Protein AF-A0A963NNS1-F1 (afdb_monomer_lite)

pLDDT: mean 87.32, std 16.2, range [38.56, 98.44]

Radius of gyration: 16.82 Å; chains: 1; bounding box: 40×45×54 Å

Structure (mmCIF, N/CA/C/O backbone):
data_AF-A0A963NNS1-F1
#
_entry.id   AF-A0A963NNS1-F1
#
loop_
_atom_site.group_PDB
_atom_site.id
_atom_site.type_symbol
_atom_site.label_atom_id
_atom_site.label_alt_id
_atom_site.label_comp_id
_atom_site.label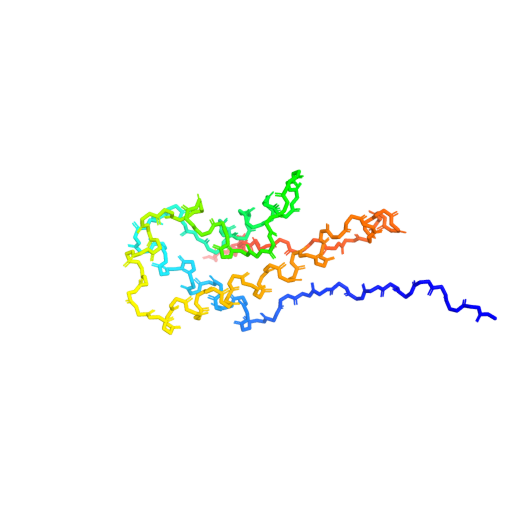_asym_id
_atom_site.label_entity_id
_atom_site.label_seq_id
_atom_site.pdbx_PDB_ins_code
_atom_site.Cartn_x
_atom_site.Cartn_y
_atom_site.Cartn_z
_atom_site.occupancy
_atom_site.B_iso_or_equiv
_atom_site.auth_seq_id
_atom_site.auth_comp_id
_atom_site.auth_asym_id
_atom_site.auth_atom_id
_atom_site.pdbx_PDB_model_num
ATOM 1 N N . MET A 1 1 ? 13.721 -0.774 -40.343 1.00 41.38 1 MET A N 1
ATOM 2 C CA . MET A 1 1 ? 14.065 -0.378 -38.965 1.00 41.38 1 MET A CA 1
ATOM 3 C C . MET A 1 1 ? 12.889 -0.796 -38.100 1.00 41.38 1 MET A C 1
ATOM 5 O O . MET A 1 1 ? 11.845 -0.170 -38.189 1.00 41.38 1 MET A O 1
ATOM 9 N N . ILE A 1 2 ? 12.994 -1.936 -37.415 1.00 40.19 2 ILE A N 1
ATOM 10 C CA . ILE A 1 2 ? 11.998 -2.338 -36.413 1.00 40.19 2 ILE A CA 1
ATOM 11 C C . ILE A 1 2 ? 12.251 -1.408 -35.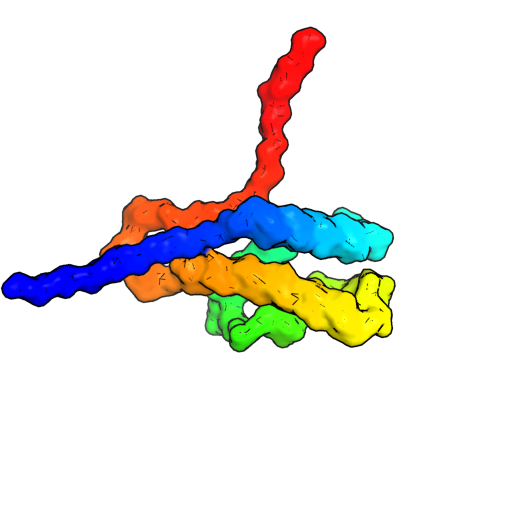216 1.00 40.19 2 ILE A C 1
ATOM 13 O O . ILE A 1 2 ? 13.407 -1.343 -34.789 1.00 40.19 2 ILE A O 1
ATOM 17 N N . PRO A 1 3 ? 11.271 -0.629 -34.727 1.00 42.09 3 PRO A N 1
ATOM 18 C CA . PRO A 1 3 ? 11.468 0.141 -33.505 1.00 42.09 3 PRO A CA 1
ATOM 19 C C . PRO A 1 3 ? 11.835 -0.838 -32.383 1.00 42.09 3 PRO A C 1
ATOM 21 O O . PRO A 1 3 ? 11.148 -1.842 -32.194 1.00 42.09 3 PRO A O 1
ATOM 24 N N . GLY A 1 4 ? 12.957 -0.585 -31.701 1.00 45.81 4 GLY A N 1
ATOM 25 C CA . GLY A 1 4 ? 13.346 -1.352 -30.516 1.00 45.81 4 GLY A CA 1
ATOM 26 C C . GLY A 1 4 ? 12.219 -1.327 -29.477 1.00 45.81 4 GLY A C 1
ATOM 27 O O . GLY A 1 4 ? 11.390 -0.412 -29.534 1.00 45.81 4 GLY A O 1
ATOM 28 N N . PRO A 1 5 ? 12.143 -2.320 -28.571 1.00 55.12 5 PRO A N 1
ATOM 29 C CA . PRO A 1 5 ? 11.084 -2.385 -27.569 1.00 55.12 5 PRO A CA 1
ATOM 30 C C . PRO A 1 5 ? 11.010 -1.035 -26.859 1.00 55.12 5 PRO A C 1
ATOM 32 O O . PRO A 1 5 ? 11.984 -0.584 -26.258 1.00 55.12 5 PRO A O 1
ATOM 35 N N . GLY A 1 6 ? 9.889 -0.337 -27.048 1.00 53.59 6 GLY A N 1
ATOM 36 C CA . GLY A 1 6 ? 9.703 0.989 -26.486 1.00 53.59 6 GLY A CA 1
ATOM 37 C C . GLY A 1 6 ? 9.841 0.877 -24.980 1.00 53.59 6 GLY A C 1
ATOM 38 O O . GLY A 1 6 ? 9.073 0.148 -24.356 1.00 53.59 6 GLY A O 1
ATOM 39 N N . VAL A 1 7 ? 10.834 1.567 -24.419 1.00 56.72 7 VAL A N 1
ATOM 40 C CA . VAL A 1 7 ? 10.981 1.743 -22.975 1.00 56.72 7 VAL A CA 1
ATOM 41 C C . VAL A 1 7 ? 9.637 2.243 -22.461 1.00 56.72 7 VAL A C 1
ATOM 43 O O . VAL A 1 7 ? 9.212 3.358 -22.771 1.00 56.72 7 VAL A O 1
ATOM 46 N N . ARG A 1 8 ? 8.912 1.374 -21.756 1.00 58.03 8 ARG A N 1
ATOM 47 C CA . ARG A 1 8 ? 7.627 1.720 -21.159 1.00 58.03 8 ARG A CA 1
ATOM 48 C C . ARG A 1 8 ? 7.906 2.810 -20.132 1.00 58.03 8 ARG A C 1
ATOM 50 O O . ARG A 1 8 ? 8.723 2.603 -19.240 1.00 58.03 8 ARG A O 1
ATOM 57 N N . ALA A 1 9 ? 7.263 3.968 -20.281 1.00 66.62 9 ALA A N 1
ATOM 58 C CA . ALA A 1 9 ? 7.395 5.045 -19.309 1.00 66.62 9 ALA A CA 1
ATOM 59 C C . ALA A 1 9 ? 7.054 4.503 -17.913 1.00 66.62 9 ALA A C 1
ATOM 61 O O . ALA A 1 9 ? 6.016 3.854 -17.735 1.00 66.62 9 ALA A O 1
ATOM 62 N N . VAL A 1 10 ? 7.952 4.734 -16.954 1.00 78.38 10 VAL A N 1
ATOM 63 C CA . VAL A 1 10 ? 7.737 4.354 -15.558 1.00 78.38 10 VAL A CA 1
ATOM 64 C C . VAL A 1 10 ? 6.526 5.140 -15.067 1.00 78.38 10 VAL A C 1
ATOM 66 O O . VAL A 1 10 ? 6.498 6.366 -15.165 1.00 78.38 10 VAL A O 1
ATOM 69 N N . ARG A 1 11 ? 5.487 4.432 -14.617 1.00 84.44 11 ARG A N 1
ATOM 70 C CA . ARG A 1 11 ? 4.323 5.077 -14.010 1.00 84.44 11 ARG A CA 1
ATOM 71 C C . ARG A 1 11 ? 4.749 5.622 -12.651 1.00 84.44 11 ARG A C 1
ATOM 73 O O . ARG A 1 11 ? 5.379 4.901 -11.878 1.00 84.44 11 ARG A O 1
ATOM 80 N N . ASP A 1 12 ? 4.337 6.846 -12.371 1.00 86.12 12 ASP A N 1
ATOM 81 C CA . ASP A 1 12 ? 4.409 7.434 -11.040 1.00 86.12 12 ASP A CA 1
ATOM 82 C C . ASP A 1 12 ? 3.000 7.713 -10.506 1.00 86.12 12 ASP A C 1
ATOM 84 O O . ASP A 1 12 ? 2.027 7.701 -11.275 1.00 86.12 12 ASP A O 1
ATOM 88 N N . ASN A 1 13 ? 2.884 7.919 -9.197 1.00 87.75 13 ASN A N 1
ATOM 89 C CA . ASN A 1 13 ? 1.639 8.380 -8.602 1.00 87.75 13 ASN A CA 1
ATOM 90 C C . ASN A 1 13 ? 1.395 9.858 -8.926 1.00 87.75 13 ASN A C 1
ATOM 92 O O . ASN A 1 13 ? 2.320 10.661 -8.990 1.00 87.75 13 ASN A O 1
ATOM 96 N N . SER A 1 14 ? 0.128 10.225 -9.099 1.00 91.19 14 SER A N 1
ATOM 97 C CA . SER A 1 14 ? -0.277 11.634 -9.040 1.00 91.19 14 SER A CA 1
ATOM 98 C C . SER A 1 14 ? -0.348 12.124 -7.592 1.00 91.19 14 SER A C 1
ATOM 100 O O . SER A 1 14 ? -0.610 11.326 -6.690 1.00 91.19 14 SER A O 1
ATOM 102 N N . ASP A 1 15 ? -0.229 13.436 -7.381 1.00 91.06 15 ASP A N 1
ATOM 103 C CA . ASP A 1 15 ? -0.384 14.055 -6.055 1.00 91.06 15 ASP A CA 1
ATOM 104 C C . ASP A 1 15 ? -1.703 13.641 -5.381 1.00 91.06 15 ASP A C 1
ATOM 106 O O . ASP A 1 15 ? -1.716 13.266 -4.215 1.00 91.06 15 ASP A O 1
ATOM 110 N N . ALA A 1 16 ? -2.803 13.585 -6.139 1.00 94.50 16 ALA A N 1
ATOM 111 C CA . ALA A 1 16 ? -4.106 13.171 -5.617 1.00 94.50 16 ALA A CA 1
ATOM 112 C C . ALA A 1 16 ? -4.144 11.698 -5.162 1.00 94.50 16 ALA A C 1
ATOM 114 O O . ALA A 1 16 ? -4.849 11.364 -4.211 1.00 94.50 16 ALA A O 1
ATOM 115 N N . GLU A 1 17 ? -3.408 10.805 -5.832 1.00 95.12 17 GLU A N 1
ATOM 116 C CA . GLU A 1 17 ? -3.294 9.404 -5.405 1.00 95.12 17 GLU A CA 1
ATOM 117 C C . GLU A 1 17 ? -2.455 9.288 -4.124 1.00 95.12 17 GLU A C 1
ATOM 119 O O . GLU A 1 17 ? -2.785 8.483 -3.252 1.00 95.12 17 GLU A O 1
ATOM 124 N N . LEU A 1 18 ? -1.401 10.101 -3.992 1.00 94.19 18 LEU A N 1
ATOM 125 C CA . LEU A 1 18 ? -0.580 10.152 -2.782 1.00 94.19 18 LEU A CA 1
ATOM 126 C C . LEU A 1 18 ? -1.366 10.719 -1.601 1.00 94.19 18 LEU A C 1
ATOM 128 O O . LEU A 1 18 ? -1.382 10.101 -0.540 1.00 94.19 18 LEU A O 1
ATOM 132 N N . ASP A 1 19 ? -2.080 11.828 -1.792 1.00 96.25 19 ASP A N 1
ATOM 133 C CA . ASP A 1 19 ? -2.946 12.422 -0.771 1.00 96.25 19 ASP A CA 1
ATOM 134 C C . ASP A 1 19 ? -3.989 11.416 -0.272 1.00 96.25 19 ASP A C 1
ATOM 136 O O . ASP A 1 19 ? -4.190 11.261 0.934 1.00 96.25 19 ASP A O 1
ATOM 140 N N . ALA A 1 20 ? -4.610 10.664 -1.185 1.00 97.94 20 ALA A N 1
ATOM 141 C CA . ALA A 1 20 ? -5.566 9.626 -0.818 1.00 97.94 20 ALA A CA 1
ATOM 142 C C . ALA A 1 20 ? -4.913 8.487 -0.011 1.00 97.94 20 ALA A C 1
ATOM 144 O O . ALA A 1 20 ? -5.506 7.999 0.954 1.00 97.94 20 ALA A O 1
ATOM 145 N N . LEU A 1 21 ? -3.683 8.088 -0.357 1.00 97.75 21 LEU A N 1
ATOM 146 C CA . LEU A 1 21 ? -2.916 7.098 0.405 1.00 97.75 21 LEU A CA 1
ATOM 147 C C . LEU A 1 21 ? -2.534 7.620 1.800 1.00 97.75 21 LEU A C 1
ATOM 149 O O . LEU A 1 21 ? -2.625 6.874 2.777 1.00 97.75 21 LEU A O 1
ATOM 153 N N . PHE A 1 22 ? -2.170 8.900 1.919 1.00 97.19 22 PHE A N 1
ATOM 154 C CA . PHE A 1 22 ? -1.911 9.553 3.203 1.00 97.19 22 PHE A CA 1
ATOM 155 C C . PHE A 1 22 ? -3.152 9.592 4.090 1.00 97.19 22 PHE A C 1
ATOM 157 O O . PHE A 1 22 ? -3.071 9.250 5.271 1.00 97.19 22 PHE A O 1
ATOM 164 N N . GLU A 1 23 ? -4.310 9.951 3.539 1.00 98.25 23 GLU A N 1
ATOM 165 C CA . GLU A 1 23 ? -5.570 9.926 4.285 1.00 98.25 23 GLU A CA 1
ATOM 166 C C . GLU A 1 23 ? -5.972 8.503 4.693 1.00 98.25 23 GLU A C 1
ATOM 168 O O . GLU A 1 23 ? -6.384 8.285 5.835 1.00 98.25 23 GLU A O 1
ATOM 173 N N . LEU A 1 24 ? -5.776 7.510 3.820 1.00 98.38 24 LEU A N 1
ATOM 174 C CA . LEU A 1 24 ? -5.975 6.100 4.165 1.00 98.38 24 LEU A CA 1
ATOM 175 C C . LEU A 1 24 ? -5.089 5.683 5.352 1.00 98.38 24 LEU A C 1
ATOM 177 O O . LEU A 1 24 ? -5.589 5.116 6.328 1.00 98.38 24 LEU A O 1
ATOM 181 N N . GLY A 1 25 ? -3.798 6.021 5.301 1.00 98.00 25 GLY A N 1
ATOM 182 C CA . GLY A 1 25 ? -2.845 5.772 6.381 1.00 98.00 25 GLY A CA 1
ATOM 183 C C . GLY A 1 25 ? -3.269 6.417 7.701 1.00 98.00 25 GLY A C 1
ATOM 184 O O . GLY A 1 25 ? -3.282 5.744 8.726 1.00 98.00 25 GLY A O 1
ATOM 185 N N . LYS A 1 26 ? -3.706 7.684 7.688 1.00 98.12 26 LYS A N 1
ATOM 186 C CA . LYS A 1 26 ? -4.202 8.385 8.891 1.00 98.12 26 LYS A CA 1
ATOM 187 C C . LYS A 1 26 ? -5.425 7.699 9.504 1.00 98.12 26 LYS A C 1
ATOM 189 O O . LYS A 1 26 ? -5.510 7.565 10.724 1.00 98.12 26 LYS A O 1
ATOM 194 N N . ARG A 1 27 ? -6.377 7.263 8.674 1.00 98.25 27 ARG A N 1
ATOM 195 C CA . ARG A 1 27 ? -7.618 6.617 9.132 1.00 98.25 27 ARG A CA 1
ATOM 196 C C . ARG A 1 27 ? -7.366 5.256 9.779 1.00 98.25 27 ARG A C 1
ATOM 198 O O . ARG A 1 27 ? -7.942 4.972 10.828 1.00 98.25 27 ARG A O 1
ATOM 205 N N . LEU A 1 28 ? -6.506 4.433 9.179 1.00 98.44 28 LEU A N 1
ATOM 206 C CA . LEU A 1 28 ? -6.071 3.157 9.761 1.00 98.44 28 LEU A CA 1
ATOM 207 C C . LEU A 1 28 ? -5.210 3.389 11.015 1.00 98.44 28 LEU A C 1
ATOM 209 O O . LEU A 1 28 ? -5.448 2.768 12.051 1.00 98.44 28 LEU A O 1
ATOM 213 N N . GLY A 1 29 ? -4.304 4.369 10.952 1.00 97.75 29 GLY A N 1
ATOM 214 C CA . GLY A 1 29 ? -3.450 4.832 12.049 1.00 97.75 29 GLY A CA 1
ATOM 215 C C . GLY A 1 29 ? -4.213 5.249 13.311 1.00 97.75 29 GLY A C 1
ATOM 216 O O . GLY A 1 29 ? -3.731 5.078 14.429 1.00 97.75 29 GLY A O 1
ATOM 217 N N . GLY A 1 30 ? -5.443 5.752 13.148 1.00 97.56 30 GLY A N 1
ATOM 218 C CA . GLY A 1 30 ? -6.341 6.086 14.257 1.00 97.56 30 GLY A CA 1
ATOM 219 C C . GLY A 1 30 ? -6.783 4.882 15.102 1.00 97.56 30 GLY A C 1
ATOM 220 O O . GLY A 1 30 ? -7.205 5.064 16.244 1.00 97.56 30 GLY A O 1
ATOM 221 N N . PHE A 1 31 ? -6.671 3.663 14.568 1.00 97.50 31 PHE A N 1
ATOM 222 C CA . PHE A 1 31 ? -6.993 2.412 15.260 1.00 97.50 31 PHE A CA 1
ATOM 223 C C . PHE A 1 31 ? -5.760 1.553 15.559 1.00 97.50 31 PHE A C 1
ATOM 225 O O . PHE A 1 31 ? -5.761 0.856 16.578 1.00 97.50 31 PHE A O 1
ATOM 232 N N . ASP A 1 32 ? -4.728 1.626 14.715 1.00 97.44 32 ASP A N 1
ATOM 233 C CA . ASP A 1 32 ? -3.421 1.005 14.930 1.00 97.44 32 ASP A CA 1
ATOM 234 C C . ASP A 1 32 ? -2.290 1.991 14.575 1.00 97.44 32 ASP A C 1
ATOM 236 O O . ASP A 1 32 ? -2.024 2.212 13.393 1.00 97.44 32 ASP A O 1
ATOM 240 N N . PRO A 1 33 ? -1.582 2.561 15.569 1.00 95.88 33 PRO A N 1
ATOM 241 C CA . PRO A 1 33 ? -0.560 3.582 15.338 1.00 95.88 33 PRO A CA 1
ATOM 242 C C . PRO A 1 33 ? 0.693 3.066 14.614 1.00 95.88 33 PRO A C 1
ATOM 244 O O . PRO A 1 33 ? 1.559 3.872 14.279 1.00 95.88 33 PRO A O 1
ATOM 247 N N . ALA A 1 34 ? 0.829 1.754 14.391 1.00 95.31 34 ALA A N 1
ATOM 248 C CA . ALA A 1 34 ? 1.894 1.205 13.555 1.00 95.31 34 ALA A CA 1
ATOM 249 C C . ALA A 1 34 ? 1.623 1.385 12.050 1.00 95.31 34 ALA A C 1
ATOM 251 O O . ALA A 1 34 ? 2.552 1.267 11.251 1.00 95.31 34 ALA A O 1
ATOM 252 N N . ILE A 1 35 ? 0.375 1.671 11.659 1.00 97.31 35 ILE A N 1
ATOM 253 C CA . ILE A 1 35 ? -0.016 1.854 10.262 1.00 97.31 35 ILE A CA 1
ATOM 254 C C . ILE A 1 35 ? 0.129 3.327 9.867 1.00 97.31 35 ILE A C 1
ATOM 256 O O . ILE A 1 35 ? -0.490 4.219 10.446 1.00 97.31 35 ILE A O 1
ATOM 260 N N . SER A 1 36 ? 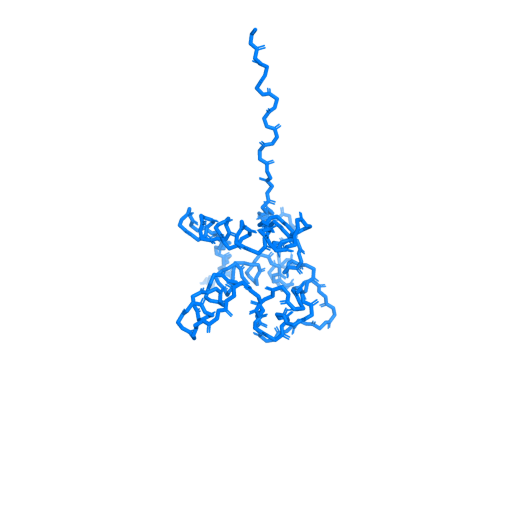0.909 3.565 8.817 1.00 96.25 36 SER A N 1
ATOM 261 C CA . SER A 1 36 ? 1.049 4.846 8.123 1.00 96.25 36 SER A CA 1
ATOM 262 C C . SER A 1 36 ? 1.036 4.626 6.607 1.00 96.25 36 SER A C 1
ATOM 264 O O . SER A 1 36 ? 1.052 3.484 6.143 1.00 96.25 36 SER A O 1
ATOM 266 N N . ALA A 1 37 ? 1.019 5.698 5.813 1.00 96.31 37 ALA A N 1
ATOM 267 C CA . ALA A 1 37 ? 1.088 5.580 4.353 1.00 96.31 37 ALA A CA 1
ATOM 268 C C . ALA A 1 37 ? 2.396 4.926 3.882 1.00 96.31 37 ALA A C 1
ATOM 270 O O . ALA A 1 37 ? 2.384 4.106 2.969 1.00 96.31 37 ALA A O 1
ATOM 271 N N . GLU A 1 38 ? 3.505 5.229 4.553 1.00 94.19 38 GLU A N 1
ATOM 272 C CA . GLU A 1 38 ? 4.826 4.645 4.306 1.00 94.19 38 GLU A CA 1
ATOM 273 C C . GLU A 1 38 ? 4.842 3.162 4.664 1.00 94.19 38 GLU A C 1
ATOM 275 O O . GLU A 1 38 ? 5.391 2.345 3.925 1.00 94.19 38 GLU A O 1
ATOM 280 N N . TRP A 1 39 ? 4.207 2.795 5.782 1.00 96.44 39 TRP A N 1
ATOM 281 C CA . TRP A 1 39 ? 4.058 1.392 6.150 1.00 96.44 39 TRP A CA 1
ATOM 282 C C . TRP A 1 39 ? 3.242 0.635 5.096 1.00 96.44 39 TRP A C 1
ATOM 284 O O . TRP A 1 39 ? 3.655 -0.440 4.662 1.00 96.44 39 TRP A O 1
ATOM 294 N N . ILE A 1 40 ? 2.122 1.214 4.641 1.00 97.50 40 ILE A N 1
ATOM 295 C CA . ILE A 1 40 ? 1.281 0.630 3.586 1.00 97.50 40 ILE A CA 1
ATOM 296 C C . ILE A 1 40 ? 2.094 0.464 2.298 1.00 97.50 40 ILE A C 1
ATOM 298 O O . ILE A 1 40 ? 2.100 -0.624 1.724 1.00 97.50 40 ILE A O 1
ATOM 302 N N . ASP A 1 41 ? 2.816 1.499 1.863 1.00 96.38 41 ASP A N 1
ATOM 303 C CA . ASP A 1 41 ? 3.658 1.439 0.667 1.00 96.38 41 ASP A CA 1
ATOM 304 C C . ASP A 1 41 ? 4.726 0.340 0.757 1.00 96.38 41 ASP A C 1
ATOM 306 O O . ASP A 1 41 ? 4.871 -0.484 -0.152 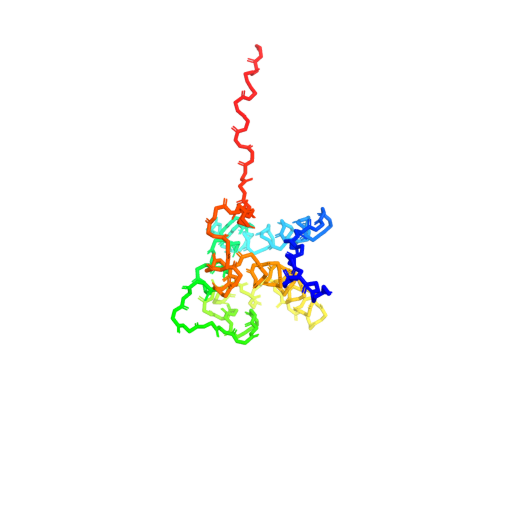1.00 96.38 41 ASP A O 1
ATOM 310 N N . GLY A 1 42 ? 5.440 0.281 1.883 1.00 94.94 42 GLY A N 1
ATOM 311 C CA . GLY A 1 42 ? 6.452 -0.738 2.136 1.00 94.94 42 GLY A CA 1
ATOM 312 C C . GLY A 1 42 ? 5.868 -2.152 2.139 1.00 94.94 42 GLY A C 1
ATOM 313 O O . GLY A 1 42 ? 6.451 -3.067 1.551 1.00 94.94 42 GLY A O 1
ATOM 314 N N . ALA A 1 43 ? 4.692 -2.339 2.739 1.00 96.00 43 ALA A N 1
ATOM 315 C CA . ALA A 1 43 ? 4.019 -3.631 2.776 1.00 96.00 43 ALA A CA 1
ATOM 316 C C . ALA A 1 43 ? 3.547 -4.082 1.382 1.00 96.00 43 ALA A C 1
ATOM 318 O O . ALA A 1 43 ? 3.790 -5.226 0.991 1.00 96.00 43 ALA A O 1
ATOM 319 N N . LEU A 1 44 ? 2.942 -3.186 0.592 1.00 96.38 44 LEU A N 1
ATOM 320 C CA . LEU A 1 44 ? 2.550 -3.481 -0.792 1.00 96.38 44 LEU A CA 1
ATOM 321 C C . LEU A 1 44 ? 3.770 -3.777 -1.676 1.00 96.38 44 LEU A C 1
ATOM 323 O O . LEU A 1 44 ? 3.737 -4.708 -2.481 1.00 96.38 44 LEU A O 1
ATOM 327 N N . THR A 1 45 ? 4.864 -3.040 -1.483 1.00 95.44 45 THR A N 1
ATOM 328 C CA . THR A 1 45 ? 6.149 -3.279 -2.157 1.00 95.44 45 THR A CA 1
ATOM 329 C C . THR A 1 45 ? 6.689 -4.674 -1.841 1.00 95.44 45 THR A C 1
ATOM 331 O O . THR A 1 45 ? 7.071 -5.411 -2.750 1.00 95.44 45 THR A O 1
ATOM 334 N N . ALA A 1 46 ? 6.667 -5.082 -0.569 1.00 94.50 46 ALA A N 1
ATOM 335 C CA . ALA A 1 46 ? 7.112 -6.410 -0.149 1.00 94.50 46 ALA A CA 1
ATOM 336 C C . ALA A 1 46 ? 6.243 -7.537 -0.737 1.00 94.50 46 ALA A C 1
ATOM 338 O O . ALA A 1 46 ? 6.775 -8.569 -1.147 1.00 94.50 46 ALA A O 1
ATOM 339 N N . LEU A 1 47 ? 4.922 -7.338 -0.823 1.00 95.19 47 LEU A N 1
ATOM 340 C CA . LEU A 1 47 ? 4.012 -8.284 -1.479 1.00 95.19 47 LEU A CA 1
ATOM 341 C C . LEU A 1 47 ? 4.303 -8.410 -2.981 1.00 95.19 47 LEU A C 1
ATOM 343 O O . LEU A 1 47 ? 4.313 -9.522 -3.507 1.00 95.19 47 LEU A O 1
ATOM 347 N N . MET A 1 48 ? 4.571 -7.289 -3.657 1.00 94.06 48 MET A N 1
ATOM 348 C CA . MET A 1 48 ? 4.894 -7.241 -5.088 1.00 94.06 48 MET A CA 1
ATOM 349 C C . MET A 1 48 ? 6.233 -7.910 -5.416 1.00 94.06 48 MET A C 1
ATOM 351 O O . MET A 1 48 ? 6.363 -8.572 -6.440 1.00 94.06 48 MET A O 1
ATOM 355 N N . ALA A 1 49 ? 7.225 -7.760 -4.538 1.00 92.31 49 ALA A N 1
ATOM 356 C CA . ALA A 1 49 ? 8.542 -8.379 -4.680 1.00 92.31 49 ALA A CA 1
ATOM 357 C C . ALA A 1 49 ? 8.594 -9.832 -4.160 1.00 92.31 49 ALA A C 1
ATOM 359 O O . ALA A 1 49 ? 9.637 -10.487 -4.226 1.00 92.31 49 ALA A O 1
ATOM 360 N N . GLY A 1 50 ? 7.493 -10.334 -3.597 1.00 89.38 50 GLY A N 1
ATOM 361 C CA . GLY A 1 50 ? 7.415 -11.658 -2.998 1.00 89.38 50 GLY A CA 1
ATOM 362 C C . GLY A 1 50 ? 7.360 -12.796 -4.028 1.00 89.38 50 GLY A C 1
ATOM 363 O O . GLY A 1 50 ? 7.004 -12.596 -5.187 1.00 89.38 50 GLY A O 1
ATOM 364 N N . PRO A 1 51 ? 7.620 -14.048 -3.603 1.00 88.88 51 PRO A N 1
ATOM 365 C CA . PRO A 1 51 ? 7.579 -15.219 -4.488 1.00 88.88 51 PRO A CA 1
ATOM 366 C C . PRO A 1 51 ? 6.169 -15.544 -5.008 1.00 88.88 51 PRO A C 1
ATOM 368 O O . PRO A 1 51 ? 6.010 -16.346 -5.927 1.00 88.88 51 PRO A O 1
ATOM 371 N N . ARG A 1 52 ? 5.136 -14.969 -4.386 1.00 89.75 52 ARG A N 1
ATOM 372 C CA . ARG A 1 52 ? 3.744 -15.055 -4.817 1.00 89.75 52 ARG A CA 1
ATOM 373 C C . ARG A 1 52 ? 3.110 -13.687 -4.652 1.00 89.75 52 ARG A C 1
ATOM 375 O O . ARG A 1 52 ? 2.839 -13.276 -3.527 1.00 89.75 52 ARG A O 1
ATOM 382 N N . VAL A 1 53 ? 2.845 -13.043 -5.777 1.00 93.19 53 VAL A N 1
ATOM 383 C CA . VAL A 1 53 ? 2.159 -11.757 -5.825 1.00 93.19 53 VAL A CA 1
ATOM 384 C C . VAL A 1 53 ? 0.643 -12.011 -5.833 1.00 93.19 53 VAL A C 1
ATOM 386 O O . VAL A 1 53 ? 0.179 -12.769 -6.691 1.00 93.19 53 VAL A O 1
ATOM 389 N N . PRO A 1 54 ? -0.131 -11.446 -4.885 1.00 94.31 54 PRO A N 1
ATOM 390 C CA . PRO A 1 54 ? -1.596 -11.421 -4.947 1.00 94.31 54 PRO A CA 1
ATOM 391 C C . PRO A 1 54 ? -2.121 -10.906 -6.292 1.00 94.31 54 PRO A C 1
ATOM 393 O O . PRO A 1 54 ? -1.467 -10.095 -6.944 1.00 94.31 54 PRO A O 1
ATOM 396 N N . ALA A 1 55 ? -3.319 -11.316 -6.716 1.00 93.19 55 ALA A N 1
ATOM 397 C CA . ALA A 1 55 ? -3.890 -10.766 -7.951 1.00 93.19 55 ALA A CA 1
ATOM 398 C C . ALA A 1 55 ? -4.324 -9.299 -7.772 1.00 93.19 55 ALA A C 1
ATOM 400 O O . ALA A 1 55 ? -4.322 -8.521 -8.727 1.00 93.19 55 ALA A O 1
ATOM 401 N N . SER A 1 56 ? -4.677 -8.919 -6.541 1.00 95.50 56 SER A N 1
ATOM 402 C CA . SER A 1 56 ? -5.058 -7.559 -6.156 1.00 95.50 56 SER A CA 1
ATOM 403 C C . SER A 1 56 ? -4.723 -7.292 -4.682 1.00 95.50 56 SER A C 1
ATOM 405 O O . SER A 1 56 ? -4.627 -8.246 -3.902 1.00 95.50 56 SER A O 1
ATOM 407 N N . PRO A 1 57 ? -4.598 -6.021 -4.253 1.00 94.81 57 PRO A N 1
ATOM 408 C CA . PRO A 1 57 ? -4.358 -5.701 -2.845 1.00 94.81 57 PRO A CA 1
ATOM 409 C C . PRO A 1 57 ? -5.524 -6.116 -1.935 1.00 94.81 57 PRO A C 1
ATOM 411 O O . PRO A 1 57 ? -5.307 -6.376 -0.755 1.00 94.81 57 PRO A O 1
ATOM 414 N N . ALA A 1 58 ? -6.742 -6.246 -2.477 1.00 96.75 58 ALA A N 1
ATOM 415 C CA . ALA A 1 58 ? -7.917 -6.698 -1.734 1.00 96.75 58 ALA A CA 1
ATOM 416 C C . ALA A 1 58 ? -7.726 -8.096 -1.119 1.00 96.75 58 ALA A C 1
ATOM 418 O O . ALA A 1 58 ? -8.189 -8.349 -0.012 1.00 96.75 58 ALA A O 1
ATOM 419 N N . GLU A 1 59 ? -6.992 -8.987 -1.795 1.00 97.19 59 GLU A N 1
ATOM 420 C CA . GLU A 1 59 ? -6.684 -10.333 -1.287 1.00 97.19 59 GLU A CA 1
ATOM 421 C C . GLU A 1 59 ? -5.754 -10.314 -0.064 1.00 97.19 59 GLU A C 1
ATOM 423 O O . GLU A 1 59 ? -5.687 -11.293 0.676 1.00 97.19 59 GLU A O 1
ATOM 428 N N . ALA A 1 60 ? -5.024 -9.215 0.144 1.00 95.62 60 ALA A N 1
ATOM 429 C CA . ALA A 1 60 ? -4.063 -9.064 1.229 1.00 95.62 60 ALA A CA 1
ATOM 430 C C . ALA A 1 60 ? -4.595 -8.233 2.407 1.00 95.62 60 ALA A C 1
ATOM 432 O O . ALA A 1 60 ? -3.910 -8.147 3.423 1.00 95.62 60 ALA A O 1
ATOM 433 N N . VAL A 1 61 ? -5.793 -7.641 2.308 1.00 96.75 61 VAL A N 1
ATOM 434 C CA . VAL A 1 61 ? -6.345 -6.720 3.322 1.00 96.75 61 VAL A CA 1
ATOM 435 C C . VAL A 1 61 ? -6.373 -7.340 4.717 1.00 96.75 61 VAL A C 1
ATOM 437 O O . VAL A 1 61 ? -5.820 -6.754 5.646 1.00 96.75 61 VAL A O 1
ATOM 440 N N . ASP A 1 62 ? -6.934 -8.541 4.859 1.00 95.38 62 ASP A N 1
ATOM 441 C CA . ASP A 1 62 ? -7.031 -9.210 6.163 1.00 95.38 62 ASP A CA 1
ATOM 442 C C . ASP A 1 62 ? -5.646 -9.511 6.750 1.00 95.38 62 ASP A C 1
ATOM 444 O O . ASP A 1 62 ? -5.432 -9.387 7.954 1.00 95.38 62 ASP A O 1
ATOM 448 N N . ALA A 1 63 ? -4.679 -9.870 5.901 1.00 94.88 63 ALA A N 1
ATOM 449 C CA . ALA A 1 63 ? -3.314 -10.161 6.327 1.00 94.88 63 ALA A CA 1
ATOM 450 C C . ALA A 1 63 ? -2.528 -8.897 6.713 1.00 94.88 63 ALA A C 1
ATOM 452 O O . ALA A 1 63 ? -1.681 -8.954 7.602 1.00 94.88 63 ALA A O 1
ATOM 453 N N . LEU A 1 64 ? -2.786 -7.775 6.037 1.00 95.75 64 LEU A N 1
ATOM 454 C CA . LEU A 1 64 ? -2.107 -6.501 6.270 1.00 95.75 64 LEU A CA 1
ATOM 455 C C . LEU A 1 64 ? -2.668 -5.761 7.483 1.00 95.75 64 LEU A C 1
ATOM 457 O O . LEU A 1 64 ? -1.907 -5.186 8.254 1.00 95.75 64 LEU A O 1
ATOM 461 N N . PHE A 1 65 ? -3.989 -5.755 7.639 1.00 97.44 65 PHE A N 1
ATOM 462 C CA . PHE A 1 65 ? -4.668 -4.848 8.561 1.00 97.44 65 PHE A CA 1
ATOM 463 C C . PHE A 1 65 ? -5.453 -5.572 9.658 1.00 97.44 65 PHE A C 1
ATOM 465 O O . PHE A 1 65 ? -5.789 -4.951 10.665 1.00 97.44 65 PHE A O 1
ATOM 472 N N . GLY A 1 66 ? -5.752 -6.865 9.493 1.00 96.19 66 GLY A N 1
ATOM 473 C CA . GLY A 1 66 ? -6.567 -7.631 10.436 1.00 96.19 66 GLY A CA 1
ATOM 474 C C . GLY A 1 66 ? -7.860 -6.902 10.816 1.00 96.19 66 GLY A C 1
ATOM 475 O O . GLY A 1 66 ? -8.517 -6.271 9.985 1.00 96.19 66 GLY A O 1
ATOM 476 N N . ASP A 1 67 ? -8.189 -6.924 12.106 1.00 96.62 67 ASP A N 1
ATOM 477 C CA . ASP A 1 67 ? -9.398 -6.286 12.635 1.00 96.62 67 ASP A CA 1
ATOM 478 C C . ASP A 1 67 ? -9.405 -4.755 12.469 1.00 96.62 67 ASP A C 1
ATOM 480 O O . ASP A 1 67 ? -10.471 -4.137 12.541 1.00 96.62 67 ASP A O 1
ATOM 484 N N . THR A 1 68 ? -8.249 -4.118 12.238 1.00 98.00 68 THR A N 1
ATOM 485 C CA . THR A 1 68 ? -8.168 -2.665 12.028 1.00 98.00 68 THR A CA 1
ATOM 486 C C . THR A 1 68 ? -8.981 -2.242 10.808 1.00 98.00 68 THR A C 1
ATOM 488 O O . THR A 1 68 ? -9.694 -1.246 10.882 1.00 98.00 68 THR A O 1
ATOM 491 N N . TRP A 1 69 ? -8.993 -3.040 9.735 1.00 97.75 69 TRP A N 1
ATOM 492 C CA . TRP A 1 69 ? -9.784 -2.737 8.540 1.00 97.75 69 TRP A CA 1
ATOM 493 C C . TRP A 1 69 ? -11.283 -2.617 8.845 1.00 97.75 69 TRP A C 1
ATOM 495 O O . TRP A 1 69 ? -11.902 -1.593 8.556 1.00 97.75 69 TRP A O 1
ATOM 505 N N . ALA A 1 70 ? -11.854 -3.634 9.498 1.00 96.00 70 ALA A N 1
ATOM 506 C CA . ALA A 1 70 ? -13.276 -3.672 9.843 1.00 96.00 70 ALA A CA 1
ATOM 507 C C . ALA A 1 70 ? -13.670 -2.615 10.891 1.00 96.00 70 ALA A C 1
ATOM 509 O O . ALA A 1 70 ? -14.831 -2.218 10.973 1.00 96.00 70 ALA A O 1
ATOM 510 N N . ARG A 1 71 ? -12.714 -2.152 11.706 1.00 96.56 71 ARG A N 1
ATOM 511 C CA . ARG A 1 71 ? -12.927 -1.055 12.661 1.00 96.56 71 ARG A CA 1
ATOM 512 C C . ARG A 1 71 ? -12.900 0.316 11.988 1.00 96.56 71 ARG A C 1
ATOM 514 O O . ARG A 1 71 ? -13.620 1.207 12.431 1.00 96.56 71 ARG A O 1
ATOM 521 N N . THR A 1 72 ? -12.094 0.481 10.940 1.00 97.75 72 THR A N 1
ATOM 522 C CA . THR A 1 72 ? -11.959 1.744 10.204 1.00 97.75 72 THR A CA 1
ATOM 523 C C . THR A 1 72 ? -13.083 1.965 9.193 1.00 97.75 72 THR A C 1
ATOM 525 O O . THR A 1 72 ? -13.527 3.105 9.036 1.00 97.75 72 THR A O 1
ATOM 528 N N . PHE A 1 73 ? -13.553 0.907 8.525 1.00 96.88 73 PHE A N 1
ATOM 529 C CA . PHE A 1 73 ? -14.533 0.994 7.438 1.00 96.88 73 PHE A CA 1
ATOM 530 C C . PHE A 1 73 ? -15.782 0.169 7.758 1.00 96.88 73 PHE A C 1
ATOM 532 O O . PHE A 1 73 ? -15.718 -1.055 7.864 1.00 96.88 73 PHE A O 1
ATOM 539 N N . ALA A 1 74 ? -16.927 0.841 7.898 1.00 89.56 74 ALA A N 1
ATOM 540 C CA . ALA A 1 74 ? -18.207 0.207 8.237 1.00 89.56 74 ALA A CA 1
ATOM 541 C C . ALA A 1 74 ? -19.231 0.228 7.087 1.00 89.56 74 ALA A C 1
ATOM 543 O O . ALA A 1 74 ? -20.200 -0.530 7.122 1.00 89.56 74 ALA A O 1
ATOM 544 N N . ASP A 1 75 ? -19.028 1.088 6.086 1.00 94.94 75 ASP A N 1
ATOM 545 C CA . ASP A 1 75 ? -19.917 1.251 4.936 1.00 94.94 75 ASP A CA 1
ATOM 546 C C . ASP A 1 75 ? -19.283 0.677 3.647 1.00 94.94 75 ASP A C 1
ATOM 548 O O . ASP A 1 75 ? -18.074 0.834 3.448 1.00 94.94 75 ASP A O 1
ATOM 552 N N . PRO A 1 76 ? -20.055 0.010 2.763 1.00 95.44 76 PRO A N 1
ATOM 553 C CA . PRO A 1 76 ? -19.523 -0.581 1.535 1.00 95.44 76 PRO A CA 1
ATOM 554 C C . PRO A 1 76 ? -18.868 0.408 0.564 1.00 95.44 76 PRO A C 1
ATOM 556 O O . PRO A 1 76 ? -17.886 0.035 -0.081 1.00 95.44 76 PRO A O 1
ATOM 559 N N . ASP A 1 77 ? -19.368 1.641 0.450 1.00 97.38 77 ASP A N 1
ATOM 560 C CA . ASP A 1 77 ? -18.794 2.637 -0.464 1.00 97.38 77 ASP A CA 1
ATOM 561 C C . ASP A 1 77 ? -17.436 3.123 0.057 1.00 97.38 77 ASP A C 1
ATOM 563 O O . ASP A 1 77 ? -16.498 3.346 -0.710 1.00 97.38 77 ASP A O 1
ATOM 567 N N . ASP A 1 78 ? -17.302 3.210 1.378 1.00 97.00 78 ASP A N 1
ATOM 568 C CA . ASP A 1 78 ? -16.060 3.571 2.055 1.00 97.00 78 ASP A CA 1
ATOM 569 C C . ASP A 1 78 ? -14.991 2.471 1.911 1.00 97.00 78 ASP A C 1
ATOM 571 O O . ASP A 1 78 ? -13.832 2.751 1.594 1.00 97.00 78 ASP A O 1
ATOM 575 N N . VAL A 1 79 ? -15.397 1.199 2.027 1.00 97.75 79 VAL A N 1
ATOM 576 C CA . VAL A 1 79 ? -14.535 0.046 1.711 1.00 97.75 79 VAL A CA 1
ATOM 577 C C . VAL A 1 79 ? -14.097 0.083 0.247 1.00 97.75 79 VAL A C 1
ATOM 579 O O . VAL A 1 79 ? -12.912 -0.085 -0.045 1.00 97.75 79 VAL A O 1
ATOM 582 N N . ALA A 1 80 ? -15.027 0.318 -0.683 1.00 97.88 80 ALA A N 1
ATOM 583 C CA . ALA A 1 80 ? -14.719 0.385 -2.109 1.00 97.88 80 ALA A CA 1
ATOM 584 C C . ALA A 1 80 ? -13.727 1.515 -2.422 1.00 97.88 80 ALA A C 1
ATOM 586 O O . ALA A 1 80 ? -12.791 1.320 -3.200 1.00 97.88 80 ALA A O 1
ATOM 587 N N . HIS A 1 81 ? -13.888 2.672 -1.777 1.00 97.81 81 HIS A N 1
ATOM 588 C CA . HIS A 1 81 ? -12.957 3.784 -1.903 1.00 97.81 81 HIS A CA 1
ATOM 589 C C . HIS A 1 81 ? -11.563 3.432 -1.365 1.00 97.81 81 HIS A C 1
ATOM 591 O O . HIS A 1 81 ? -10.574 3.622 -2.070 1.00 97.81 81 HIS A O 1
ATOM 597 N N . ALA A 1 82 ? -11.468 2.856 -0.163 1.00 98.19 82 ALA A N 1
ATOM 598 C CA . ALA A 1 82 ? -10.188 2.457 0.422 1.00 98.19 82 ALA A CA 1
ATOM 599 C C . ALA A 1 82 ? -9.453 1.410 -0.437 1.00 98.19 82 ALA A C 1
ATOM 601 O O . ALA A 1 82 ? -8.245 1.517 -0.657 1.00 98.19 82 ALA A O 1
ATOM 602 N N . LEU A 1 83 ? -10.180 0.434 -0.991 1.00 98.44 83 LEU A N 1
ATOM 603 C CA . LEU A 1 83 ? -9.620 -0.542 -1.930 1.00 98.44 83 LEU A CA 1
ATOM 604 C C . LEU A 1 83 ? -9.126 0.110 -3.227 1.00 98.44 83 LEU A C 1
ATOM 606 O O . LEU A 1 83 ? -8.083 -0.291 -3.741 1.00 98.44 83 LEU A O 1
ATOM 610 N N . ALA A 1 84 ? -9.830 1.121 -3.744 1.00 98.25 84 ALA A N 1
ATOM 611 C CA . ALA A 1 84 ? -9.399 1.856 -4.932 1.00 98.25 84 ALA A CA 1
ATOM 612 C C . ALA A 1 84 ? -8.089 2.627 -4.694 1.00 98.25 84 ALA A C 1
ATOM 614 O O . ALA A 1 84 ? -7.238 2.675 -5.580 1.00 98.25 84 ALA A O 1
ATOM 615 N N . VAL A 1 85 ? -7.893 3.180 -3.492 1.00 98.38 85 VAL A N 1
ATOM 616 C CA . VAL A 1 85 ? -6.629 3.826 -3.100 1.00 98.38 85 VAL A CA 1
ATOM 617 C C . VAL A 1 85 ? -5.479 2.815 -3.076 1.00 98.38 85 VAL A C 1
ATOM 619 O O . VAL A 1 85 ? -4.417 3.073 -3.647 1.00 98.38 85 VAL A O 1
ATOM 622 N N . LEU A 1 86 ? -5.696 1.636 -2.480 1.00 98.12 86 LEU A N 1
ATOM 623 C CA . LEU A 1 86 ? -4.699 0.562 -2.487 1.00 98.12 86 LEU A CA 1
ATOM 624 C C . LEU A 1 86 ? -4.382 0.091 -3.913 1.00 98.12 86 LEU A C 1
ATOM 626 O O . LEU A 1 86 ? -3.212 -0.101 -4.241 1.00 98.12 86 LEU A O 1
ATOM 630 N N . ASP A 1 87 ? -5.395 -0.067 -4.773 1.00 97.75 87 ASP A N 1
ATOM 631 C CA . ASP A 1 87 ? -5.192 -0.467 -6.170 1.00 97.75 87 ASP A CA 1
ATOM 632 C C . ASP A 1 87 ? -4.412 0.591 -6.961 1.00 97.75 87 ASP A C 1
ATOM 634 O O . ASP A 1 87 ? -3.493 0.245 -7.703 1.00 97.75 87 ASP A O 1
ATOM 638 N N . ALA A 1 88 ? -4.681 1.883 -6.753 1.00 96.75 88 ALA A N 1
ATOM 639 C CA . ALA A 1 88 ? -3.934 2.950 -7.414 1.00 96.75 88 ALA A CA 1
ATOM 640 C C . ALA A 1 88 ? -2.423 2.844 -7.138 1.00 96.75 88 ALA A C 1
ATOM 642 O O . ALA A 1 88 ? -1.622 2.874 -8.080 1.00 96.75 88 ALA A O 1
ATOM 643 N N . ARG A 1 89 ? -2.023 2.632 -5.873 1.00 96.44 89 ARG A N 1
ATOM 644 C CA . ARG A 1 89 ? -0.608 2.411 -5.527 1.00 96.44 89 ARG A CA 1
ATOM 645 C C . ARG A 1 89 ? -0.088 1.072 -6.053 1.00 96.44 89 ARG A C 1
ATOM 647 O O . ARG A 1 89 ? 1.011 1.016 -6.603 1.00 96.44 89 ARG A O 1
ATOM 654 N N . TRP A 1 90 ? -0.886 0.012 -5.966 1.00 96.38 90 TRP A N 1
ATOM 655 C CA . TRP A 1 90 ? -0.546 -1.311 -6.494 1.00 96.38 90 TRP A CA 1
ATOM 656 C C . TRP A 1 90 ? -0.184 -1.277 -7.983 1.00 96.38 90 TRP A C 1
ATOM 658 O O . TRP A 1 90 ? 0.822 -1.854 -8.396 1.00 96.38 90 TRP A O 1
ATOM 668 N N . GLN A 1 91 ? -0.957 -0.557 -8.801 1.00 95.25 91 GLN A N 1
ATOM 669 C CA . GLN A 1 91 ? -0.692 -0.444 -10.237 1.00 95.25 91 GLN A CA 1
ATOM 670 C C . GLN A 1 91 ? 0.590 0.335 -10.556 1.00 95.25 91 GLN A C 1
ATOM 672 O O . GLN A 1 91 ? 1.207 0.073 -11.590 1.00 95.25 91 GLN A O 1
ATOM 677 N N . VAL A 1 92 ? 0.996 1.279 -9.702 1.00 94.31 92 VAL A N 1
ATOM 678 C CA . VAL A 1 92 ? 2.298 1.954 -9.814 1.00 94.31 92 VAL A CA 1
ATOM 679 C C . VAL A 1 92 ? 3.419 0.968 -9.511 1.00 94.31 92 VAL A C 1
ATOM 681 O O . VAL A 1 92 ? 4.279 0.745 -10.365 1.00 94.31 92 VAL A O 1
ATOM 684 N N . LEU A 1 93 ? 3.354 0.295 -8.359 1.00 94.50 93 LEU A N 1
ATOM 685 C CA . LEU A 1 93 ? 4.359 -0.686 -7.944 1.00 94.50 93 LEU A CA 1
ATOM 686 C C . LEU A 1 93 ? 4.521 -1.811 -8.969 1.00 94.50 93 LEU A C 1
ATOM 688 O O . LEU A 1 93 ? 5.644 -2.187 -9.285 1.00 94.50 93 LEU A O 1
ATOM 692 N N . ARG A 1 94 ? 3.428 -2.282 -9.577 1.00 93.25 94 ARG A N 1
ATOM 693 C CA . ARG A 1 94 ? 3.462 -3.307 -10.629 1.00 93.25 94 ARG A CA 1
ATOM 694 C C . ARG A 1 94 ? 4.252 -2.886 -11.871 1.00 93.25 94 ARG A C 1
ATOM 696 O O . ARG A 1 94 ? 4.809 -3.742 -12.546 1.00 93.25 94 ARG A O 1
ATOM 703 N N . VAL A 1 95 ? 4.280 -1.593 -12.201 1.00 92.62 95 VAL A N 1
ATOM 704 C CA . VAL A 1 95 ? 5.096 -1.068 -13.310 1.00 92.62 95 VAL A CA 1
ATOM 705 C C . VAL A 1 95 ? 6.545 -0.856 -12.871 1.00 92.62 95 VAL A C 1
ATOM 707 O O . VAL A 1 95 ? 7.458 -1.117 -13.648 1.00 92.62 95 VAL A O 1
ATOM 710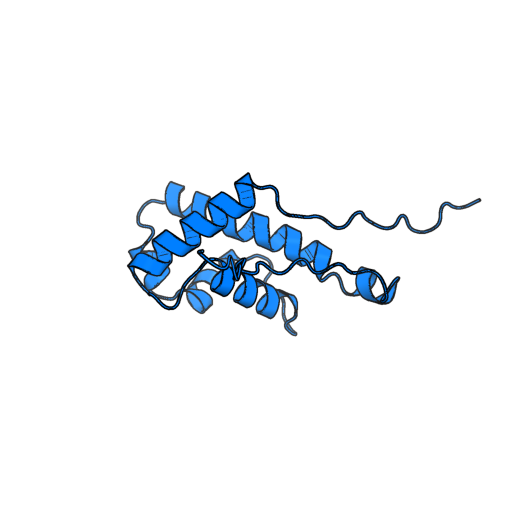 N N . GLN A 1 96 ? 6.766 -0.391 -11.640 1.00 92.25 96 GLN A N 1
ATOM 711 C CA . GLN A 1 96 ? 8.108 -0.103 -11.125 1.00 92.25 96 GLN A CA 1
ATOM 712 C C . GLN A 1 96 ? 8.917 -1.370 -10.801 1.00 92.25 96 GLN A C 1
ATOM 714 O O . GLN A 1 96 ? 10.138 -1.366 -10.949 1.00 92.25 96 GLN A O 1
ATOM 719 N N . LEU A 1 97 ? 8.237 -2.444 -10.389 1.00 91.81 97 LEU A N 1
ATOM 720 C CA . LEU A 1 97 ? 8.810 -3.733 -9.983 1.00 91.81 97 LEU A CA 1
ATOM 721 C C . LEU A 1 97 ? 8.647 -4.836 -11.039 1.00 91.81 97 LEU A C 1
ATOM 723 O O . LEU A 1 97 ? 8.811 -6.012 -10.722 1.00 91.81 97 LEU A O 1
ATOM 727 N N . ASP A 1 98 ? 8.318 -4.480 -12.282 1.00 90.94 98 ASP A N 1
ATOM 728 C CA . ASP A 1 98 ? 8.214 -5.444 -13.380 1.00 90.94 98 ASP A CA 1
ATOM 729 C C . ASP A 1 98 ? 9.587 -6.108 -13.639 1.00 90.94 98 ASP A C 1
ATOM 731 O O . ASP A 1 98 ? 10.526 -5.414 -14.052 1.00 90.94 98 ASP A O 1
ATOM 735 N N . PRO A 1 99 ? 9.736 -7.428 -13.399 1.00 89.06 99 PRO A N 1
ATOM 736 C CA . PRO A 1 99 ? 11.021 -8.108 -13.508 1.00 89.06 99 PRO A CA 1
ATOM 737 C C . PRO A 1 99 ? 11.561 -8.094 -14.938 1.00 89.06 99 PRO A C 1
ATOM 739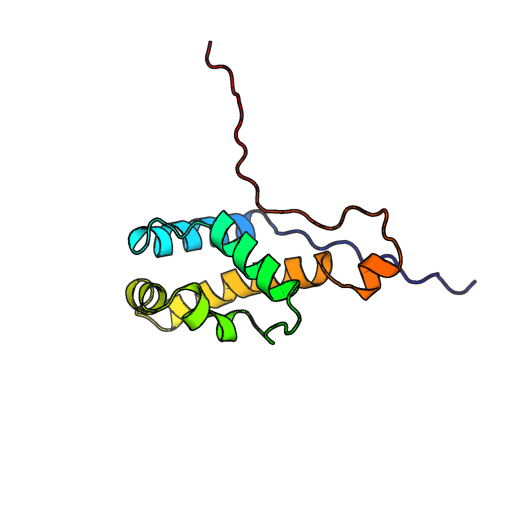 O O . PRO A 1 99 ? 12.756 -7.877 -15.117 1.00 89.06 99 PRO A O 1
ATOM 742 N N . ASP A 1 100 ? 10.700 -8.239 -15.950 1.00 90.94 100 ASP A N 1
ATOM 743 C CA . ASP A 1 100 ? 11.122 -8.233 -17.355 1.00 90.94 100 ASP A CA 1
ATOM 744 C C . ASP A 1 100 ? 11.639 -6.845 -17.749 1.00 90.94 100 ASP A C 1
ATOM 746 O O . ASP A 1 100 ? 12.629 -6.705 -18.473 1.00 90.94 100 ASP A O 1
ATOM 750 N N . ALA A 1 101 ? 10.992 -5.794 -17.236 1.00 89.25 101 ALA A N 1
ATOM 751 C CA . ALA A 1 101 ? 11.442 -4.428 -17.449 1.00 89.25 101 ALA A CA 1
ATOM 752 C C . ALA A 1 101 ? 12.778 -4.159 -16.747 1.00 89.25 101 ALA A C 1
ATOM 754 O O . ALA A 1 101 ? 13.619 -3.467 -17.324 1.00 89.25 101 ALA A O 1
ATOM 755 N N . ILE A 1 102 ? 12.977 -4.679 -15.531 1.00 89.19 102 ILE A N 1
ATOM 756 C CA . ILE A 1 102 ? 14.233 -4.556 -14.777 1.00 89.19 102 ILE A CA 1
ATOM 757 C C . ILE A 1 102 ? 15.373 -5.267 -15.511 1.00 89.19 102 ILE A C 1
ATOM 759 O O . ILE A 1 102 ? 16.426 -4.662 -15.702 1.00 89.19 102 ILE A O 1
ATOM 763 N N . ASP A 1 103 ? 15.155 -6.497 -15.980 1.00 91.12 103 ASP A N 1
ATOM 764 C CA . ASP A 1 103 ? 16.167 -7.282 -16.699 1.00 91.12 103 ASP A CA 1
ATOM 765 C C . ASP A 1 103 ? 16.566 -6.623 -18.031 1.00 91.12 103 ASP A C 1
ATOM 767 O O . ASP A 1 103 ? 17.732 -6.653 -18.430 1.00 91.12 103 ASP A O 1
ATOM 771 N N . ALA A 1 104 ? 15.613 -5.969 -18.706 1.00 90.94 104 ALA A N 1
ATOM 772 C CA . ALA A 1 104 ? 15.856 -5.280 -19.972 1.00 90.94 104 ALA A CA 1
ATOM 773 C C . ALA A 1 104 ? 16.748 -4.028 -19.845 1.00 90.94 104 ALA A C 1
ATOM 775 O O . ALA A 1 104 ? 17.472 -3.702 -20.787 1.00 90.94 104 ALA A O 1
ATOM 776 N N . ASP A 1 105 ? 16.703 -3.317 -18.713 1.00 88.12 105 ASP A N 1
ATOM 777 C CA . ASP A 1 105 ? 17.601 -2.188 -18.426 1.00 88.12 105 ASP A CA 1
ATOM 778 C C . ASP A 1 105 ? 17.821 -2.055 -16.910 1.00 88.12 105 ASP A C 1
ATOM 780 O O . ASP A 1 105 ? 17.124 -1.277 -16.252 1.00 88.12 105 ASP A O 1
ATOM 784 N N . PRO A 1 106 ? 18.795 -2.774 -16.333 1.00 85.19 106 PRO A N 1
ATOM 785 C CA . PRO A 1 106 ? 19.013 -2.800 -14.887 1.00 85.19 106 PRO A CA 1
ATOM 786 C C . PRO A 1 106 ? 19.574 -1.485 -14.328 1.00 85.19 106 PRO A C 1
ATOM 788 O O . PRO A 1 106 ? 19.630 -1.312 -13.113 1.00 85.19 106 PRO A O 1
ATOM 791 N N . THR A 1 107 ? 20.008 -0.557 -15.187 1.00 86.69 107 THR A N 1
ATOM 792 C CA . THR A 1 107 ? 20.600 0.722 -14.761 1.00 86.69 107 THR A CA 1
ATOM 793 C C . THR A 1 107 ? 19.574 1.835 -14.589 1.00 86.69 107 THR A C 1
ATOM 795 O O . THR A 1 107 ? 19.848 2.827 -13.912 1.00 86.69 107 THR A O 1
ATOM 798 N N . MET A 1 108 ? 18.385 1.676 -15.170 1.00 85.56 108 MET A N 1
ATOM 799 C CA . MET A 1 108 ? 17.295 2.629 -15.011 1.00 85.56 108 MET A CA 1
ATOM 800 C C . MET A 1 108 ? 16.712 2.577 -13.592 1.00 85.56 108 MET A C 1
ATOM 802 O O . MET A 1 108 ? 16.223 1.544 -13.127 1.00 85.56 108 MET A O 1
ATOM 806 N N . LEU A 1 109 ? 16.689 3.736 -12.930 1.00 83.69 109 LEU A N 1
ATOM 807 C CA . LEU A 1 109 ? 15.983 3.927 -11.668 1.00 83.69 109 LEU A CA 1
ATOM 808 C C . LEU A 1 109 ? 14.467 3.907 -11.922 1.00 83.69 109 LEU A C 1
ATOM 810 O O . LEU A 1 109 ? 13.932 4.820 -12.546 1.00 83.69 109 LEU A O 1
ATOM 814 N N . ARG A 1 110 ? 13.790 2.849 -11.462 1.00 85.25 110 ARG A N 1
ATOM 815 C CA . ARG A 1 110 ? 12.329 2.670 -11.607 1.00 85.25 110 ARG A CA 1
ATOM 816 C C . ARG A 1 110 ? 11.562 2.861 -10.311 1.00 85.25 110 ARG A C 1
ATOM 818 O O . ARG A 1 110 ? 10.409 3.267 -10.345 1.00 85.25 110 ARG A O 1
ATOM 825 N N . LEU A 1 111 ? 12.190 2.518 -9.191 1.00 82.38 111 LEU A N 1
ATOM 826 C CA . LEU A 1 111 ? 11.567 2.600 -7.882 1.00 82.38 111 LEU A CA 1
ATOM 827 C C . LEU A 1 111 ? 11.500 4.053 -7.421 1.00 82.38 111 LEU A C 1
ATOM 829 O O . LEU A 1 111 ? 12.534 4.714 -7.312 1.00 82.38 111 LEU A O 1
ATOM 833 N N . ALA A 1 112 ? 10.289 4.493 -7.091 1.00 81.38 112 ALA A N 1
ATOM 834 C CA . ALA A 1 112 ? 10.004 5.722 -6.361 1.00 81.38 112 ALA A CA 1
ATOM 835 C C . ALA A 1 112 ? 9.310 5.351 -5.032 1.00 81.38 112 ALA A C 1
ATOM 837 O O . ALA A 1 112 ? 8.074 5.329 -4.951 1.00 81.38 112 ALA A O 1
ATOM 838 N N . PRO A 1 113 ? 10.090 4.962 -4.002 1.00 76.56 113 PRO A N 1
ATOM 839 C CA . PRO A 1 113 ? 9.544 4.634 -2.689 1.00 76.56 113 PRO A CA 1
ATOM 840 C C . PRO A 1 113 ? 8.877 5.860 -2.065 1.00 76.56 113 PRO A C 1
ATOM 842 O O . PRO A 1 113 ? 9.405 6.969 -2.182 1.00 76.56 113 PRO A O 1
ATOM 845 N N . LEU A 1 114 ? 7.759 5.662 -1.364 1.00 78.94 114 LEU A N 1
ATOM 846 C CA . LEU A 1 114 ? 7.173 6.723 -0.554 1.00 78.94 114 LEU A CA 1
ATOM 847 C C . LEU A 1 114 ? 8.079 6.960 0.664 1.00 78.94 114 LEU A C 1
ATOM 849 O O . LEU A 1 114 ? 8.118 6.156 1.593 1.00 78.94 114 LEU A O 1
ATOM 853 N N . MET A 1 115 ? 8.842 8.050 0.643 1.00 71.38 115 MET A N 1
ATOM 854 C CA . MET A 1 115 ? 9.712 8.463 1.745 1.00 71.38 115 MET A CA 1
ATOM 855 C C . MET A 1 115 ? 9.173 9.760 2.338 1.00 71.38 115 MET A C 1
ATOM 857 O O . MET A 1 115 ? 8.882 10.703 1.603 1.00 71.38 115 MET A O 1
ATOM 861 N N . LEU A 1 116 ? 9.074 9.821 3.667 1.00 61.38 116 LEU A N 1
ATOM 862 C CA . LEU A 1 116 ? 8.892 11.093 4.361 1.00 61.38 116 LEU A CA 1
ATOM 863 C C . LEU A 1 116 ? 10.084 11.991 4.037 1.00 61.38 116 LEU A C 1
ATOM 865 O O . LEU A 1 116 ? 11.234 11.573 4.191 1.00 61.38 116 LEU A O 1
ATOM 869 N N . ASP A 1 117 ? 9.815 13.231 3.640 1.00 61.06 117 ASP A N 1
ATOM 870 C CA . ASP A 1 117 ? 10.845 14.260 3.648 1.00 61.06 117 ASP A CA 1
ATOM 871 C C . ASP A 1 117 ? 11.187 14.561 5.113 1.00 61.06 117 ASP A C 1
ATOM 873 O O . ASP A 1 117 ? 10.514 15.337 5.794 1.00 61.06 117 ASP A O 1
ATOM 877 N N . THR A 1 118 ? 12.218 13.898 5.640 1.00 46.28 118 THR A N 1
ATOM 878 C CA . THR A 1 118 ? 12.869 14.306 6.886 1.00 46.28 118 THR A CA 1
ATOM 879 C C . THR A 1 118 ? 13.748 15.505 6.572 1.00 46.28 118 THR A C 1
ATOM 881 O O . THR A 1 118 ? 14.977 15.420 6.614 1.00 46.28 118 THR A O 1
ATOM 884 N N . GLY A 1 119 ? 13.128 16.611 6.176 1.00 47.12 119 GLY A N 1
ATOM 885 C CA . GLY A 1 119 ? 13.844 17.848 5.978 1.00 47.12 119 GLY A CA 1
ATOM 886 C C . GLY A 1 119 ? 14.502 18.219 7.300 1.00 47.12 119 GLY A C 1
ATOM 887 O O . GLY A 1 119 ? 13.820 18.662 8.223 1.00 47.12 119 GLY A O 1
ATOM 888 N N . ASP A 1 120 ? 15.830 18.117 7.371 1.00 53.22 120 ASP A N 1
ATOM 889 C CA . ASP A 1 120 ? 16.642 18.967 8.241 1.00 53.22 120 ASP A CA 1
ATOM 890 C C . ASP A 1 120 ? 16.499 20.407 7.719 1.00 53.22 120 ASP A C 1
ATOM 892 O O . ASP A 1 120 ? 17.429 21.037 7.215 1.00 53.22 120 ASP A O 1
ATOM 896 N N . SER A 1 121 ? 15.288 20.954 7.812 1.00 51.59 121 SER A N 1
ATOM 897 C CA . SER A 1 121 ? 15.101 22.389 7.833 1.00 51.59 121 SER A CA 1
ATOM 898 C C . SER A 1 121 ? 15.634 22.827 9.184 1.00 51.59 121 SER A C 1
ATOM 900 O O . SER A 1 121 ? 14.904 22.841 10.173 1.00 51.59 121 SER A O 1
ATOM 902 N N . GLN A 1 122 ? 16.936 23.123 9.224 1.00 44.69 122 GLN A N 1
ATOM 903 C CA . GLN A 1 122 ? 17.538 23.975 10.241 1.00 44.69 122 GLN A CA 1
ATOM 904 C C . GLN A 1 122 ? 16.583 25.146 10.492 1.00 44.69 122 GLN A C 1
ATOM 906 O O . GLN A 1 122 ? 16.494 26.073 9.684 1.00 44.69 122 GLN A O 1
ATOM 911 N N . GLN A 1 123 ? 15.831 25.083 11.590 1.00 38.56 123 GLN A N 1
ATOM 912 C CA . GLN A 1 123 ? 15.179 26.269 12.118 1.00 38.56 123 GLN A CA 1
ATOM 913 C C . GLN A 1 123 ? 16.289 27.208 12.614 1.00 38.56 123 GLN A C 1
ATOM 915 O O . GLN A 1 123 ? 17.209 26.728 13.285 1.00 38.56 123 GLN A O 1
ATOM 920 N N . PRO A 1 124 ? 16.247 28.502 12.249 1.00 46.69 124 PRO A N 1
ATOM 921 C CA . PRO A 1 124 ? 17.198 29.492 12.745 1.00 46.69 124 PRO A CA 1
ATOM 922 C C . PRO A 1 124 ? 17.098 29.693 14.262 1.00 46.69 124 PRO A C 1
ATOM 924 O O . PRO A 1 124 ? 15.987 29.525 14.818 1.00 46.69 124 PRO A O 1
#

Sequence (124 aa):
MIPGPGVRAVRDNSDAELDALFELGKRLGGFDPAISAEWIDGALTALMAGPRVPASPAEAVDALFGDTWARTFADPDDVAHALAVLDARWQVLRVQLDPDAIDADPTMLRLAPLMLDTGDSQQP

Foldseek 3Di:
DPPDDPLPPQDDDDPVLLVLLQVLQVLLCVVPVVGGSLLLLVVLLCLLVDPDRDPACVVCCCVSRNVSLCVSDPDPVSVVSSRVSRRSSNVNSCRLVVVVSCVVPVPDRRDDRDDPPPDPPPDD

Secondary structure (DSSP, 8-state):
-PPP---PPPP---HHHHHHHHHHHHHHHTT-TT--HHHHHHHHHHHHTSSS--SSGGGGHHHHHTHHHHHH--SHHHHHHHHHHHHHHHHHHHHHT-HHHHHH-TTS----------------